Protein AF-A0A7X7T3J8-F1 (afdb_monomer)

Sequence (67 aa):
MTVRHEPPCPVCGHTLRWEGEEERFCCQGPARHAFVSEGWGAERVLVLVGAVADPTVEALSRWSWPE

Foldseek 3Di:
DPPDDFAADPVPRATWDQDPVVQWTWGPDPFTWIWHWDDDDQQIKTWTPATNVDRPPHTDDIGGDDD

Secondary structure (DSSP, 8-state):
------PBPTTT-PBEEEETTTTEEEE-STT--EEEEES-GGG-EEEEEE-SS-TT--S--EEEPP-

Nearest PDB structures (foldseek):
  7bf9-assembly1_AAA-2  TM=5.343E-01  e=5.423E+00  Bos taurus
  5hte-assembly1_A-2  TM=5.409E-01  e=5.423E+00  Bos taurus
  5nuk-assembly1_A-2  TM=5.830E-01  e=6.413E+00  Bos taurus
  8gqq-assembly1_A  TM=4.786E-01  e=8.481E+00  Dictyostelium discoideum AX3

Radius of gyration: 11.13 Å; Cα contacts (8 Å, |Δi|>4): 125; chains: 1; bounding box: 28×29×20 Å

pLDDT: mean 79.99, std 12.68, range [40.53, 91.31]

Mean predicted aligned error: 6.2 Å

Solvent-accessible surface area (backbone atoms only — not comparable to full-atom values): 3989 Å² total; per-residue (Å²): 132,85,83,73,83,61,38,57,29,93,87,78,63,34,53,23,43,79,40,78,94,73,69,30,32,38,27,76,43,96,47,39,39,30,25,36,75,48,76,58,83,94,65,20,25,40,33,41,66,32,26,74,77,41,82,78,48,69,69,75,59,73,39,72,56,67,128

Structure (mmCIF, N/CA/C/O backbone):
data_AF-A0A7X7T3J8-F1
#
_entry.id   AF-A0A7X7T3J8-F1
#
loop_
_atom_site.group_PDB
_atom_site.id
_atom_site.type_symbol
_atom_site.label_atom_id
_atom_site.label_alt_id
_atom_site.label_comp_id
_atom_site.label_asym_id
_atom_site.label_entity_id
_atom_site.label_seq_id
_atom_site.pdbx_PDB_ins_code
_atom_site.Cartn_x
_atom_site.Cartn_y
_atom_site.Cartn_z
_atom_site.occupancy
_atom_site.B_iso_or_equiv
_atom_site.auth_seq_id
_atom_site.auth_comp_id
_atom_site.auth_asym_id
_atom_site.auth_atom_id
_atom_site.pdbx_PDB_model_num
ATOM 1 N N . MET A 1 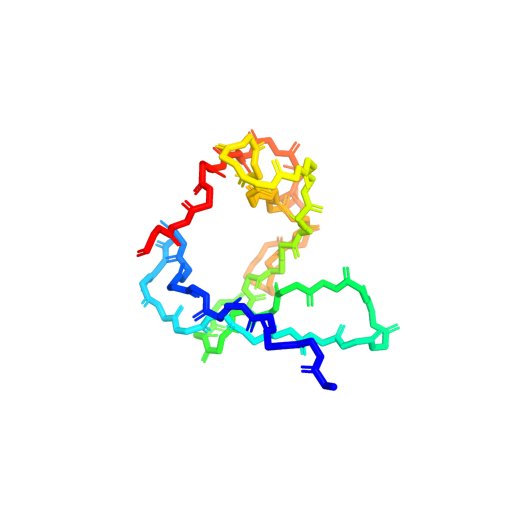1 ? 21.588 8.237 1.721 1.00 40.53 1 MET A N 1
ATOM 2 C CA . MET A 1 1 ? 20.558 7.261 2.130 1.00 40.53 1 MET A CA 1
ATOM 3 C C . MET A 1 1 ? 19.209 7.927 1.937 1.00 40.53 1 MET A C 1
ATOM 5 O O . MET A 1 1 ? 18.886 8.840 2.684 1.00 40.53 1 MET A O 1
ATOM 9 N N . THR A 1 2 ? 18.482 7.589 0.876 1.00 48.34 2 THR A N 1
ATOM 10 C CA . THR A 1 2 ? 17.132 8.115 0.635 1.00 48.34 2 THR A CA 1
ATOM 11 C C . THR A 1 2 ? 16.198 7.440 1.632 1.00 48.34 2 THR A C 1
ATOM 13 O O . THR A 1 2 ? 15.934 6.247 1.510 1.00 48.34 2 THR A O 1
ATOM 16 N N . VAL A 1 3 ? 15.754 8.174 2.653 1.00 53.22 3 VAL A N 1
ATOM 17 C CA . VAL A 1 3 ? 14.735 7.690 3.591 1.00 53.22 3 VAL A CA 1
ATOM 18 C C . VAL A 1 3 ? 13.436 7.572 2.796 1.00 53.22 3 VAL A C 1
ATOM 20 O O . VAL A 1 3 ? 12.784 8.571 2.504 1.00 53.22 3 VAL A O 1
ATOM 23 N N . ARG A 1 4 ? 13.102 6.360 2.345 1.00 65.38 4 ARG A N 1
ATOM 24 C CA . ARG A 1 4 ? 11.779 6.084 1.782 1.00 65.38 4 ARG A CA 1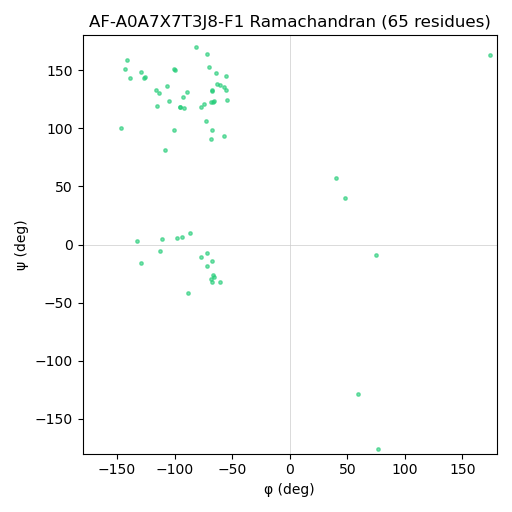
ATOM 25 C C . ARG A 1 4 ? 10.821 6.032 2.967 1.00 65.38 4 ARG A C 1
ATOM 27 O O . ARG A 1 4 ? 11.045 5.248 3.879 1.00 65.38 4 ARG A O 1
ATOM 34 N N . HIS A 1 5 ? 9.803 6.891 2.971 1.00 73.62 5 HIS A N 1
ATOM 35 C CA . HIS A 1 5 ? 8.726 6.794 3.953 1.00 73.62 5 HIS A CA 1
ATOM 36 C C . HIS A 1 5 ? 8.101 5.395 3.844 1.00 73.62 5 HIS A C 1
ATOM 38 O O . HIS A 1 5 ? 7.901 4.903 2.731 1.00 73.62 5 HIS A O 1
ATOM 44 N N . GLU A 1 6 ? 7.854 4.746 4.973 1.00 85.31 6 GLU A N 1
ATOM 45 C CA . GLU A 1 6 ? 7.254 3.414 5.073 1.00 85.31 6 GLU A CA 1
ATOM 46 C C . GLU A 1 6 ? 5.831 3.583 5.614 1.00 85.31 6 GLU A C 1
ATOM 48 O O . GLU A 1 6 ? 5.614 3.509 6.825 1.00 85.31 6 GLU A O 1
ATOM 53 N N . PRO A 1 7 ? 4.860 3.923 4.746 1.00 85.50 7 PRO A N 1
ATOM 54 C CA . PRO A 1 7 ? 3.534 4.301 5.196 1.00 85.50 7 PRO A CA 1
ATOM 55 C C . PRO A 1 7 ? 2.745 3.089 5.715 1.00 85.50 7 PRO A C 1
ATOM 57 O O . PRO A 1 7 ? 3.088 1.935 5.433 1.00 85.50 7 PRO A O 1
ATOM 60 N N . PRO A 1 8 ? 1.648 3.311 6.452 1.00 90.19 8 PRO A N 1
ATOM 61 C CA . PRO A 1 8 ? 0.710 2.244 6.759 1.00 90.19 8 PRO A CA 1
ATOM 62 C C . PRO A 1 8 ? 0.048 1.706 5.482 1.00 90.19 8 PRO A C 1
ATOM 64 O O . PRO A 1 8 ? -0.209 2.424 4.517 1.00 90.19 8 PRO A O 1
ATOM 67 N N . CYS A 1 9 ? -0.263 0.417 5.490 1.00 89.31 9 CYS A N 1
ATOM 68 C CA . CYS A 1 9 ? -0.990 -0.257 4.431 1.00 89.31 9 CYS A CA 1
ATOM 69 C C . CYS A 1 9 ? -2.419 0.296 4.372 1.00 89.31 9 CYS A C 1
ATOM 71 O O . CYS A 1 9 ? -3.139 0.181 5.366 1.00 89.31 9 CYS A O 1
ATOM 73 N N . PRO A 1 10 ? -2.884 0.816 3.226 1.00 87.19 10 PRO A N 1
ATOM 74 C CA . PRO A 1 10 ? -4.228 1.381 3.123 1.00 87.19 10 PRO A CA 1
ATOM 75 C C . PRO A 1 10 ? -5.342 0.328 3.249 1.00 87.19 10 PRO A C 1
ATOM 77 O O . PRO A 1 10 ? -6.498 0.680 3.456 1.00 87.19 10 PRO A O 1
ATOM 80 N N . VAL A 1 11 ? -5.009 -0.964 3.136 1.00 86.75 11 VAL A N 1
ATOM 81 C CA . VAL A 1 11 ? -5.978 -2.068 3.222 1.00 86.75 11 VAL A CA 1
ATOM 82 C C . VAL A 1 11 ? -6.187 -2.541 4.662 1.00 86.75 11 VAL A C 1
ATOM 84 O O . VAL A 1 11 ? -7.311 -2.824 5.060 1.00 86.75 11 VAL A O 1
ATOM 87 N N . CYS A 1 12 ? -5.115 -2.658 5.450 1.00 87.44 12 CYS A N 1
ATOM 88 C CA . CYS A 1 12 ? -5.177 -3.264 6.787 1.00 87.44 12 CYS A CA 1
ATOM 89 C C . CYS A 1 12 ? -4.471 -2.466 7.893 1.00 87.44 12 CYS A C 1
ATOM 91 O O . CYS A 1 12 ? -4.392 -2.942 9.021 1.00 87.44 12 CYS A O 1
ATOM 93 N N . GLY A 1 13 ? -3.920 -1.288 7.594 1.00 87.69 13 GLY A N 1
ATOM 94 C CA . GLY A 1 13 ? -3.269 -0.398 8.564 1.00 87.69 13 GLY A CA 1
ATOM 95 C C . GLY A 1 13 ? -1.879 -0.832 9.047 1.00 87.69 13 GLY A C 1
ATOM 96 O O . GLY A 1 13 ? -1.192 -0.049 9.694 1.00 87.69 13 GLY A O 1
ATOM 97 N N . HIS A 1 14 ? -1.426 -2.046 8.726 1.00 90.75 14 HIS A N 1
ATOM 98 C CA . HIS A 1 14 ? -0.085 -2.527 9.086 1.00 90.75 14 HIS A CA 1
ATOM 99 C C . HIS A 1 14 ? 1.025 -1.819 8.304 1.00 90.75 14 HIS A C 1
ATOM 101 O O . HIS A 1 14 ? 0.821 -1.439 7.157 1.00 90.75 14 HIS A O 1
ATOM 107 N N . THR A 1 15 ? 2.229 -1.729 8.867 1.00 90.88 15 THR A N 1
ATOM 108 C CA . THR A 1 15 ? 3.392 -1.105 8.216 1.00 90.88 15 THR A CA 1
ATOM 109 C C . THR A 1 15 ? 3.704 -1.722 6.848 1.00 90.88 15 THR A C 1
ATOM 111 O O . THR A 1 15 ? 3.760 -2.952 6.701 1.00 90.88 15 THR A O 1
ATOM 114 N N . LEU A 1 16 ? 3.926 -0.863 5.850 1.00 90.50 16 LEU A N 1
ATOM 115 C CA . LEU A 1 16 ? 4.518 -1.241 4.571 1.00 90.50 16 LEU A CA 1
ATOM 116 C C . LEU A 1 16 ? 6.032 -1.122 4.656 1.00 90.50 16 LEU A C 1
ATOM 118 O O . LEU A 1 16 ? 6.549 -0.086 5.052 1.00 90.50 16 LEU A O 1
ATOM 122 N N . ARG A 1 17 ? 6.734 -2.165 4.227 1.00 90.75 17 ARG A N 1
ATOM 123 C CA . ARG A 1 17 ? 8.191 -2.171 4.131 1.00 90.75 17 ARG A CA 1
ATOM 124 C C . ARG A 1 17 ? 8.617 -2.089 2.679 1.00 90.75 17 ARG A C 1
ATOM 126 O O . ARG A 1 17 ? 8.03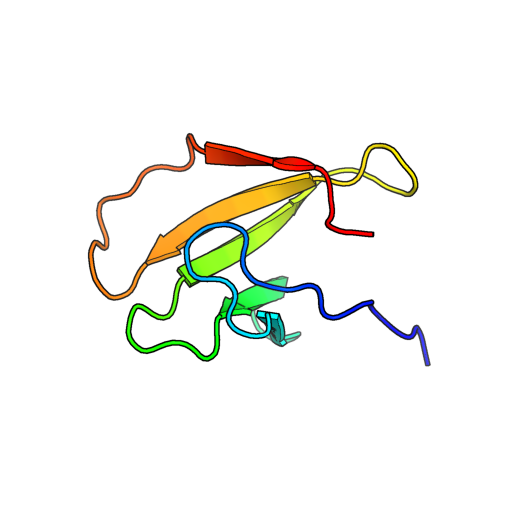7 -2.782 1.844 1.00 90.75 17 ARG A O 1
ATOM 133 N N . TRP A 1 18 ? 9.611 -1.265 2.369 1.00 89.12 18 TRP A N 1
ATOM 134 C CA . TRP A 1 18 ? 10.186 -1.258 1.023 1.00 89.12 18 TRP A CA 1
ATOM 135 C C . TRP A 1 18 ? 11.128 -2.451 0.828 1.00 89.12 18 TRP A C 1
ATOM 137 O O . TRP A 1 18 ? 12.169 -2.536 1.481 1.00 89.12 18 TRP A O 1
ATOM 147 N N . GLU A 1 19 ? 10.798 -3.324 -0.119 1.00 88.62 19 GLU A N 1
ATOM 148 C CA . GLU A 1 19 ? 11.620 -4.461 -0.527 1.00 88.62 19 GLU A CA 1
ATOM 149 C C . GLU A 1 19 ? 12.344 -4.085 -1.827 1.00 88.62 19 GLU A C 1
ATOM 151 O O . GLU A 1 19 ? 11.773 -4.101 -2.919 1.00 88.62 19 GLU A O 1
ATOM 156 N N . GLY A 1 20 ? 13.610 -3.674 -1.704 1.00 83.44 20 GLY A N 1
ATOM 157 C CA . GLY A 1 20 ? 14.376 -3.108 -2.818 1.00 83.44 20 GLY A CA 1
ATOM 158 C C . GLY A 1 20 ? 14.698 -4.082 -3.950 1.00 83.44 20 GLY A C 1
ATOM 159 O O . GLY A 1 20 ? 14.852 -3.636 -5.079 1.00 83.44 20 GLY A O 1
ATOM 160 N N .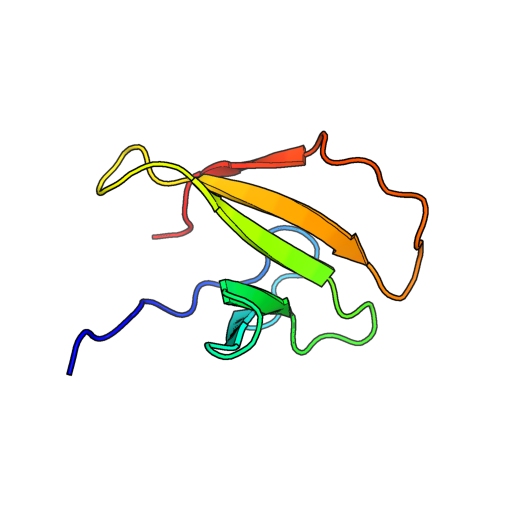 GLU A 1 21 ? 14.766 -5.383 -3.667 1.00 83.06 21 GLU A N 1
ATOM 161 C CA . GLU A 1 21 ? 15.017 -6.424 -4.676 1.00 83.06 21 GLU A CA 1
ATOM 162 C C . GLU A 1 21 ? 13.852 -6.583 -5.657 1.00 83.06 21 GLU A C 1
ATOM 164 O O . GLU A 1 21 ? 14.056 -6.925 -6.817 1.00 83.06 21 GLU A O 1
ATOM 169 N N . GLU A 1 22 ? 12.634 -6.303 -5.198 1.00 80.75 22 GLU A N 1
ATOM 170 C CA . GLU A 1 22 ? 11.400 -6.490 -5.965 1.00 80.75 22 GLU A CA 1
ATOM 171 C C . GLU A 1 22 ? 10.747 -5.156 -6.357 1.00 80.75 22 GLU A C 1
ATOM 173 O O . GLU A 1 22 ? 9.636 -5.139 -6.883 1.00 80.75 22 GLU A O 1
ATOM 178 N N . GLU A 1 23 ? 11.416 -4.040 -6.050 1.00 87.19 23 GLU A N 1
ATOM 179 C CA . GLU A 1 23 ? 10.965 -2.666 -6.291 1.00 87.19 23 GLU A CA 1
ATOM 180 C C . GLU A 1 23 ? 9.516 -2.397 -5.841 1.00 87.19 23 GLU A C 1
ATOM 182 O O . GLU A 1 23 ? 8.756 -1.672 -6.492 1.00 87.19 23 GLU A O 1
ATOM 187 N N . ARG A 1 24 ? 9.129 -2.957 -4.687 1.00 88.81 24 ARG A N 1
ATOM 188 C CA . ARG A 1 24 ? 7.754 -2.890 -4.167 1.00 88.81 24 ARG A CA 1
ATOM 189 C C . ARG A 1 24 ? 7.685 -2.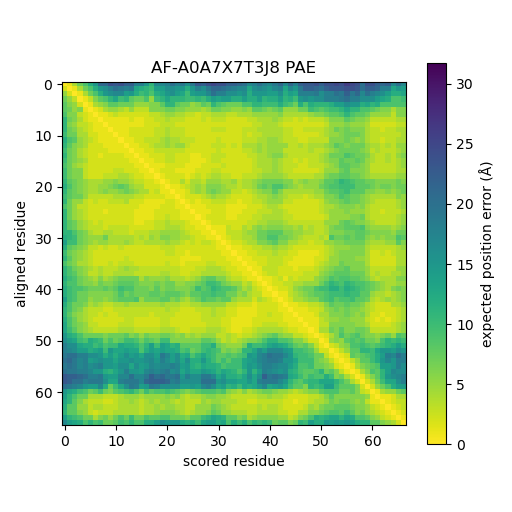698 -2.653 1.00 88.81 24 ARG A C 1
ATOM 191 O O . ARG A 1 24 ? 8.613 -2.997 -1.910 1.00 88.81 24 ARG A O 1
ATOM 198 N N . PHE A 1 25 ? 6.547 -2.198 -2.191 1.00 90.12 25 PHE A N 1
ATOM 199 C CA . PHE A 1 25 ? 6.164 -2.096 -0.789 1.00 90.12 25 PHE A CA 1
ATOM 200 C C . PHE A 1 25 ? 5.390 -3.338 -0.360 1.00 90.12 25 PHE A C 1
ATOM 202 O O . PHE A 1 25 ? 4.289 -3.583 -0.844 1.00 90.12 25 PHE A O 1
ATOM 209 N N . CYS A 1 26 ? 5.929 -4.091 0.589 1.00 89.81 26 CYS A N 1
ATOM 210 C CA . CYS A 1 26 ? 5.300 -5.284 1.134 1.00 89.81 26 CYS A CA 1
ATOM 211 C C . CYS A 1 26 ? 4.738 -5.009 2.529 1.00 89.81 26 CYS A C 1
ATOM 213 O O . CYS A 1 26 ? 5.448 -4.615 3.459 1.00 89.81 26 CYS A O 1
ATOM 215 N N . CYS A 1 27 ? 3.444 -5.253 2.687 1.00 91.31 27 CYS A N 1
ATOM 216 C CA . CYS A 1 27 ? 2.755 -5.199 3.962 1.00 91.31 27 CYS A CA 1
ATOM 217 C C . CYS A 1 27 ? 3.235 -6.318 4.885 1.00 91.31 27 CYS A C 1
ATOM 219 O O . CYS A 1 27 ? 3.280 -7.486 4.501 1.00 91.31 27 CYS A O 1
ATOM 221 N N . GLN A 1 28 ? 3.522 -5.951 6.133 1.00 91.00 28 GLN A N 1
ATOM 222 C CA . GLN A 1 28 ? 3.937 -6.877 7.192 1.00 91.00 28 GLN A CA 1
ATOM 223 C C . GLN A 1 28 ? 2.747 -7.510 7.940 1.00 91.00 28 GLN A C 1
ATOM 225 O O . GLN A 1 28 ? 2.917 -8.138 8.981 1.00 91.00 28 GLN A O 1
ATOM 230 N N . GLY A 1 29 ? 1.526 -7.325 7.431 1.00 87.31 29 GLY A N 1
ATOM 231 C CA . GLY A 1 29 ? 0.322 -7.980 7.935 1.00 87.31 29 GLY A CA 1
ATOM 232 C C . GLY A 1 29 ? 0.153 -9.409 7.394 1.00 87.31 29 GLY A C 1
ATOM 233 O O . GLY A 1 29 ? 0.819 -9.798 6.432 1.00 87.31 29 GLY A O 1
ATOM 234 N N . PRO A 1 30 ? -0.794 -10.187 7.945 1.00 83.56 30 PRO A N 1
ATOM 235 C CA . PRO A 1 30 ? -0.997 -11.597 7.588 1.00 83.56 30 PRO A CA 1
ATOM 236 C C . PRO A 1 30 ? -1.352 -11.818 6.109 1.00 83.56 30 PRO A C 1
ATOM 238 O O . PRO A 1 30 ? -0.945 -12.812 5.521 1.00 83.56 30 PRO A O 1
ATOM 241 N N . ALA A 1 31 ? -2.057 -10.869 5.486 1.00 79.94 31 ALA A N 1
ATOM 242 C CA . ALA A 1 31 ? -2.439 -10.933 4.073 1.00 79.94 31 ALA A CA 1
ATOM 243 C C . ALA A 1 31 ? -1.294 -10.591 3.094 1.00 79.94 31 ALA A C 1
ATOM 245 O O . ALA A 1 31 ? -1.448 -10.800 1.890 1.00 79.94 31 ALA A O 1
ATOM 246 N N . ARG A 1 32 ? -0.164 -10.058 3.596 1.00 85.06 32 ARG A N 1
ATOM 247 C CA . ARG A 1 32 ? 1.042 -9.675 2.833 1.00 85.06 32 ARG A CA 1
ATOM 248 C C . ARG A 1 32 ? 0.734 -9.009 1.482 1.00 85.06 32 ARG A C 1
ATOM 250 O O . ARG A 1 32 ? 1.152 -9.480 0.430 1.00 85.06 32 ARG A O 1
ATOM 257 N N . HIS A 1 33 ? -0.027 -7.917 1.521 1.00 88.25 33 HIS A N 1
ATOM 258 C CA . HIS A 1 33 ? -0.286 -7.071 0.354 1.00 88.25 33 HIS A CA 1
ATOM 259 C C . HIS A 1 33 ? 1.017 -6.486 -0.210 1.00 88.25 33 HIS A C 1
ATOM 261 O O . HIS A 1 33 ? 1.853 -6.009 0.556 1.00 88.25 33 HIS A O 1
ATOM 267 N N . ALA A 1 34 ? 1.165 -6.476 -1.528 1.00 88.56 34 ALA A N 1
ATOM 268 C CA . ALA A 1 34 ? 2.288 -5.894 -2.246 1.00 88.56 34 ALA A CA 1
ATOM 269 C C . ALA A 1 34 ? 1.810 -4.698 -3.073 1.00 88.56 34 ALA A C 1
ATOM 271 O O . ALA A 1 34 ? 0.842 -4.805 -3.824 1.00 88.56 34 ALA A O 1
ATOM 272 N N . PHE A 1 35 ? 2.499 -3.567 -2.958 1.00 89.81 35 PHE A N 1
ATOM 273 C CA . PHE A 1 35 ? 2.170 -2.330 -3.655 1.00 89.81 35 PHE A CA 1
ATOM 274 C C . PHE A 1 35 ? 3.370 -1.811 -4.434 1.00 89.81 35 PHE A C 1
ATOM 276 O O . PHE A 1 35 ? 4.491 -1.854 -3.941 1.00 89.81 35 PHE A O 1
ATOM 283 N N . VAL A 1 36 ? 3.147 -1.229 -5.604 1.00 89.31 36 VAL A N 1
ATOM 284 C CA . VAL A 1 36 ? 4.150 -0.377 -6.257 1.00 89.31 36 VAL A CA 1
ATOM 285 C C . VAL A 1 36 ? 3.809 1.080 -5.993 1.00 89.31 36 VAL A C 1
ATOM 287 O O . VAL A 1 36 ? 2.641 1.425 -5.807 1.00 89.31 36 VAL A O 1
ATOM 290 N N . SER A 1 37 ? 4.826 1.940 -5.939 1.00 88.12 37 SER A N 1
ATOM 291 C CA . SER A 1 37 ? 4.583 3.379 -5.903 1.00 88.12 37 SER A CA 1
ATOM 292 C C . SER A 1 37 ? 4.672 3.958 -7.305 1.00 88.12 37 SER A C 1
ATOM 294 O O . SER A 1 37 ? 5.748 3.907 -7.899 1.00 88.12 37 SER A O 1
ATOM 296 N N . GLU A 1 38 ? 3.582 4.537 -7.796 1.00 87.56 38 GLU A N 1
ATOM 297 C CA . GLU A 1 38 ? 3.570 5.325 -9.031 1.00 87.56 38 GLU A CA 1
ATOM 298 C C . GLU A 1 38 ? 3.590 6.825 -8.690 1.00 87.56 38 GLU A C 1
ATOM 300 O O . GLU A 1 38 ? 3.099 7.235 -7.638 1.00 87.56 38 GLU A O 1
ATOM 305 N N . GLY A 1 39 ? 4.159 7.654 -9.569 1.00 85.88 39 GLY A N 1
ATOM 306 C CA . GLY A 1 39 ? 4.237 9.104 -9.361 1.00 85.88 39 GLY A CA 1
ATOM 307 C C . GLY A 1 39 ? 5.310 9.553 -8.358 1.00 85.88 39 GLY A C 1
ATOM 308 O O . GLY A 1 39 ? 6.113 8.762 -7.856 1.00 85.88 39 GLY A O 1
ATOM 309 N N . TRP A 1 40 ? 5.340 10.861 -8.090 1.00 79.69 40 TRP A N 1
ATOM 310 C CA . TRP A 1 40 ? 6.372 11.521 -7.283 1.00 79.69 40 TRP A CA 1
ATOM 311 C C . TRP A 1 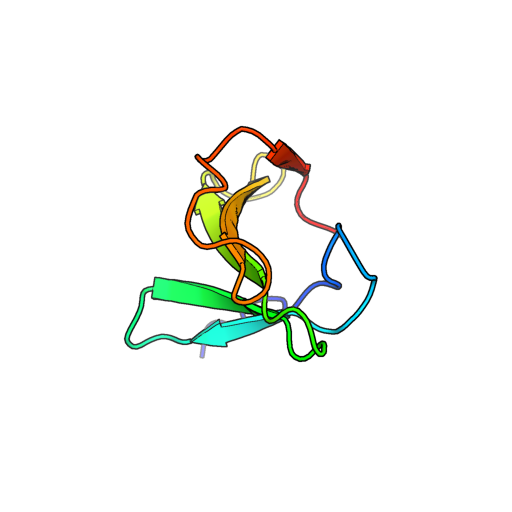40 ? 5.759 12.636 -6.426 1.00 79.69 40 TRP A C 1
ATOM 313 O O . TRP A 1 40 ? 4.772 13.256 -6.813 1.00 79.69 40 TRP A O 1
ATOM 323 N N . GLY A 1 41 ? 6.360 12.919 -5.264 1.00 81.50 41 GLY A N 1
ATOM 324 C CA . GLY A 1 41 ? 5.911 14.002 -4.382 1.00 81.50 41 GLY A CA 1
ATOM 325 C C . GLY A 1 41 ? 4.459 13.831 -3.919 1.00 81.50 41 GLY A C 1
ATOM 326 O O . GLY A 1 41 ? 4.094 12.763 -3.435 1.00 81.50 41 GLY A O 1
ATOM 327 N N . ALA A 1 42 ? 3.648 14.880 -4.081 1.00 78.88 42 ALA A N 1
ATOM 328 C CA . ALA A 1 42 ? 2.234 14.909 -3.688 1.00 78.88 42 ALA A CA 1
ATOM 329 C C . ALA A 1 42 ? 1.316 14.053 -4.582 1.00 78.88 42 ALA A C 1
ATOM 331 O O . ALA A 1 42 ? 0.212 13.708 -4.177 1.00 78.88 42 ALA A O 1
ATOM 332 N N . GLU A 1 43 ? 1.767 13.690 -5.786 1.00 83.31 43 GLU A N 1
ATOM 333 C CA . GLU A 1 43 ? 1.016 12.840 -6.723 1.00 83.31 43 GLU A CA 1
ATOM 334 C C . GLU A 1 43 ? 1.387 11.360 -6.588 1.00 83.31 43 GLU A C 1
ATOM 336 O O . GLU A 1 43 ? 0.978 10.521 -7.390 1.00 83.31 43 GLU A O 1
ATOM 341 N N . ARG A 1 44 ? 2.210 11.026 -5.590 1.00 87.81 44 ARG A N 1
ATOM 342 C CA . ARG A 1 44 ? 2.622 9.653 -5.352 1.00 87.81 44 ARG A CA 1
ATOM 343 C C . ARG A 1 44 ? 1.419 8.828 -4.897 1.00 87.81 44 ARG A C 1
ATOM 345 O O . ARG A 1 44 ? 0.690 9.223 -3.988 1.00 87.81 44 ARG A O 1
ATOM 352 N N . VAL A 1 45 ? 1.240 7.659 -5.500 1.00 89.00 45 VAL A N 1
ATOM 353 C CA . VAL A 1 45 ? 0.160 6.721 -5.177 1.00 89.00 45 VAL A CA 1
ATOM 354 C C . VAL A 1 45 ? 0.709 5.322 -4.928 1.00 89.00 45 VAL A C 1
ATOM 356 O O . VAL A 1 45 ? 1.710 4.919 -5.519 1.00 89.00 45 VAL A O 1
ATOM 359 N N . LEU A 1 46 ? 0.050 4.576 -4.046 1.00 89.25 46 LEU A N 1
ATOM 360 C CA . LEU A 1 46 ? 0.248 3.143 -3.860 1.00 89.25 46 LEU A CA 1
ATOM 361 C C . LEU A 1 46 ? -0.742 2.388 -4.740 1.00 89.25 46 LEU A C 1
ATOM 363 O O . LEU A 1 46 ? -1.951 2.613 -4.658 1.00 89.25 46 LEU A O 1
ATOM 367 N N . VAL A 1 47 ? -0.231 1.466 -5.545 1.00 89.31 47 VAL A N 1
ATOM 368 C CA . VAL A 1 47 ? -1.036 0.598 -6.407 1.00 89.31 47 VAL A CA 1
ATOM 369 C C . VAL A 1 47 ? -0.854 -0.829 -5.943 1.00 89.31 47 VAL A C 1
ATOM 371 O O . VAL A 1 47 ? 0.270 -1.324 -5.923 1.00 89.31 47 VAL A O 1
ATOM 374 N N . LEU A 1 48 ? -1.944 -1.478 -5.538 1.00 89.12 48 LEU A N 1
ATOM 375 C CA . LEU A 1 48 ? -1.904 -2.879 -5.125 1.00 89.12 48 LEU A CA 1
ATOM 376 C C . LEU A 1 48 ? -1.606 -3.749 -6.347 1.00 89.12 48 LEU A C 1
ATOM 378 O O . LEU A 1 48 ? -2.344 -3.705 -7.324 1.00 89.12 48 LEU A O 1
ATOM 382 N N . VAL A 1 49 ? -0.532 -4.528 -6.280 1.00 86.31 49 VAL A N 1
ATOM 383 C CA . VAL A 1 49 ? -0.091 -5.436 -7.353 1.00 86.31 49 VAL A CA 1
ATOM 384 C C . VAL A 1 49 ? -0.207 -6.907 -6.966 1.00 86.31 49 VAL A C 1
ATOM 386 O O . VAL A 1 49 ? 0.040 -7.781 -7.789 1.00 86.31 49 VAL A O 1
ATOM 389 N N . GLY A 1 50 ? -0.574 -7.197 -5.718 1.00 81.56 50 GLY A N 1
ATOM 390 C CA . GLY A 1 50 ? -0.885 -8.553 -5.287 1.00 81.56 50 GLY A CA 1
ATOM 391 C C . GLY A 1 50 ? -1.134 -8.661 -3.791 1.00 81.56 50 GLY A C 1
ATOM 392 O O . GLY A 1 50 ? -0.771 -7.781 -3.010 1.00 81.56 50 GLY A O 1
ATOM 393 N N . ALA A 1 51 ? -1.745 -9.764 -3.380 1.00 75.56 51 ALA A N 1
ATOM 394 C CA . ALA A 1 51 ? -1.905 -10.146 -1.986 1.00 75.56 51 ALA A CA 1
ATOM 395 C C . ALA A 1 51 ? -1.649 -11.648 -1.860 1.00 75.56 51 ALA A C 1
ATOM 397 O O . ALA A 1 51 ? -2.040 -12.414 -2.735 1.00 75.56 51 ALA A O 1
ATOM 398 N N . VAL A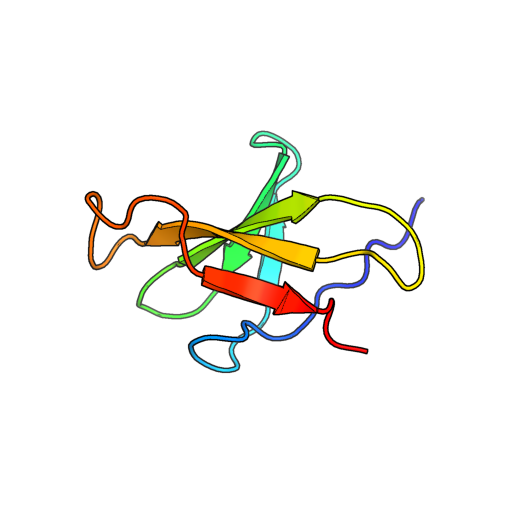 1 52 ? -1.029 -12.093 -0.765 1.00 66.56 52 VAL A N 1
ATOM 399 C CA . VAL A 1 52 ? -0.874 -13.539 -0.513 1.00 66.56 52 VAL A CA 1
ATOM 400 C C . VAL A 1 52 ? -2.234 -14.203 -0.281 1.00 66.56 52 VAL A C 1
ATOM 402 O O . VAL A 1 52 ? -2.394 -15.379 -0.589 1.00 66.56 52 VAL A O 1
ATOM 405 N N . ALA A 1 53 ? -3.216 -13.448 0.220 1.00 61.09 53 ALA A N 1
ATOM 406 C CA . ALA A 1 53 ? -4.584 -13.931 0.386 1.00 61.09 53 ALA A CA 1
ATOM 407 C C . ALA A 1 53 ? -5.302 -14.189 -0.954 1.00 61.09 53 ALA A C 1
ATOM 409 O O . ALA A 1 53 ? -6.075 -15.137 -1.036 1.00 61.09 53 ALA A O 1
ATOM 410 N N . ASP A 1 54 ? -4.994 -13.416 -2.003 1.00 59.09 54 ASP A N 1
ATOM 411 C CA . ASP A 1 54 ? -5.618 -13.542 -3.321 1.00 59.09 54 ASP A CA 1
ATOM 412 C C . ASP A 1 54 ? -4.614 -13.196 -4.443 1.00 59.09 54 ASP A C 1
ATOM 414 O O . ASP A 1 54 ? -4.390 -12.016 -4.746 1.00 59.09 54 ASP A O 1
ATOM 418 N N . PRO A 1 55 ? -4.016 -14.204 -5.108 1.00 57.53 55 PRO A N 1
ATOM 419 C CA . PRO A 1 55 ? -3.056 -13.992 -6.196 1.00 57.53 55 PRO A CA 1
ATOM 420 C C . PRO A 1 55 ? -3.707 -13.471 -7.489 1.00 57.53 55 PRO A C 1
ATOM 422 O O . PRO A 1 55 ? -3.002 -13.133 -8.434 1.00 57.53 55 PRO A O 1
ATOM 425 N N . THR A 1 56 ? -5.041 -13.414 -7.544 1.00 57.81 56 THR A N 1
ATOM 426 C CA . THR A 1 56 ? -5.832 -12.917 -8.680 1.00 57.81 56 THR A CA 1
ATOM 427 C C . THR A 1 56 ? -6.287 -11.471 -8.515 1.00 57.81 56 THR A C 1
ATOM 429 O O . THR A 1 56 ? -7.062 -10.994 -9.342 1.00 57.81 56 THR A O 1
ATOM 432 N N . VAL A 1 57 ? -5.862 -10.764 -7.459 1.00 58.25 57 VAL A N 1
ATOM 433 C CA . VAL A 1 57 ? -6.146 -9.328 -7.334 1.00 58.25 57 VAL A CA 1
ATOM 434 C C . VAL A 1 57 ? -5.352 -8.587 -8.407 1.00 58.25 57 VAL A C 1
ATOM 436 O O . VAL A 1 57 ? -4.199 -8.211 -8.210 1.00 58.25 57 VAL A O 1
ATOM 439 N N . GLU A 1 58 ? -5.982 -8.410 -9.567 1.00 52.19 58 GLU A N 1
ATOM 440 C CA . GLU A 1 58 ? -5.521 -7.489 -10.594 1.00 52.19 58 GLU A CA 1
ATOM 441 C C . GLU A 1 58 ? -5.559 -6.059 -10.051 1.00 52.19 58 GLU A C 1
ATOM 443 O O . GLU A 1 58 ? -6.478 -5.642 -9.339 1.00 52.19 58 GLU A O 1
ATO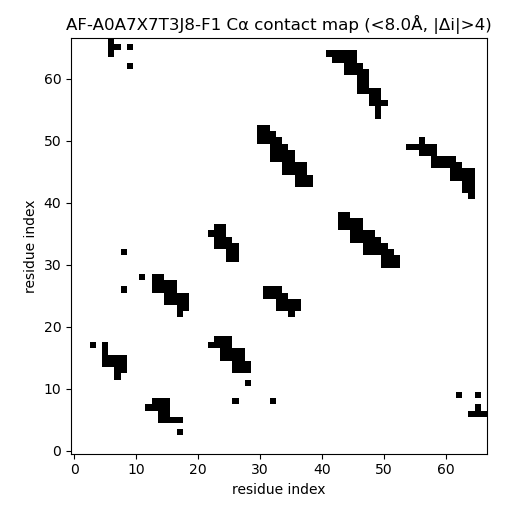M 448 N N . ALA A 1 59 ? -4.506 -5.322 -10.381 1.00 58.09 59 ALA A N 1
ATOM 449 C CA . ALA A 1 59 ? -4.229 -3.974 -9.929 1.00 58.09 59 ALA A CA 1
ATOM 450 C C . ALA A 1 59 ? -5.358 -2.997 -10.275 1.00 58.09 59 ALA A C 1
ATOM 452 O O . ALA A 1 59 ? -5.376 -2.418 -11.358 1.00 58.09 59 ALA A O 1
ATOM 453 N N . LEU A 1 60 ? -6.302 -2.785 -9.359 1.00 58.84 60 LEU A N 1
ATOM 454 C CA . LEU A 1 60 ? -7.367 -1.796 -9.566 1.00 58.84 60 LEU A CA 1
ATOM 455 C C . LEU A 1 60 ? -7.541 -0.824 -8.407 1.00 58.84 60 LEU A C 1
ATOM 457 O O . LEU A 1 60 ? -8.121 0.245 -8.591 1.00 58.84 60 LEU A O 1
ATOM 461 N N . SER A 1 61 ? -6.985 -1.131 -7.239 1.00 77.88 61 SER A N 1
ATOM 462 C CA . SER A 1 61 ? -7.065 -0.222 -6.106 1.00 77.88 61 SER A CA 1
ATOM 463 C C . SER A 1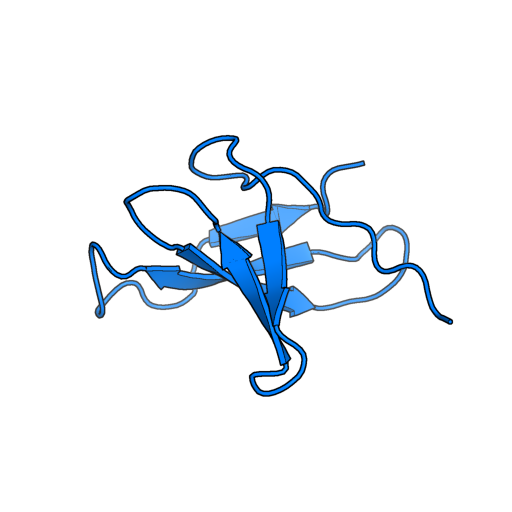 61 ? -5.811 0.645 -6.039 1.00 77.88 61 SER A C 1
ATOM 465 O O . SER A 1 61 ? -4.684 0.155 -5.913 1.00 77.88 61 SER A O 1
ATOM 467 N N . ARG A 1 62 ? -6.035 1.954 -6.169 1.00 86.94 62 ARG A N 1
ATOM 468 C CA . ARG A 1 62 ? -5.030 3.012 -6.086 1.00 86.94 62 ARG A CA 1
ATOM 469 C C . ARG A 1 62 ? -5.353 3.891 -4.889 1.00 86.94 62 ARG A C 1
ATOM 471 O O . ARG A 1 62 ? -6.497 4.314 -4.734 1.00 86.94 62 ARG A O 1
ATOM 478 N N . TRP A 1 63 ? -4.349 4.192 -4.079 1.00 87.12 63 TRP A N 1
ATOM 479 C CA . TRP A 1 63 ? -4.481 5.096 -2.939 1.00 87.12 63 TRP A CA 1
ATOM 480 C C . TRP A 1 63 ? -3.438 6.189 -3.026 1.00 87.12 63 TRP A C 1
ATOM 482 O O . TRP A 1 63 ? -2.300 5.925 -3.407 1.00 87.12 63 TRP A O 1
ATOM 492 N N . SER A 1 64 ? -3.803 7.401 -2.623 1.00 86.19 64 SER A N 1
ATOM 493 C CA . SER A 1 64 ? -2.820 8.448 -2.365 1.00 86.19 64 SER A CA 1
ATOM 494 C C . SER A 1 64 ? -1.795 7.960 -1.349 1.00 86.19 64 SER A C 1
ATOM 496 O O . SER A 1 64 ? -2.124 7.191 -0.439 1.00 86.19 64 SER A O 1
ATOM 498 N N . TRP A 1 65 ? -0.548 8.388 -1.523 1.00 81.38 65 TRP A N 1
ATOM 499 C CA . TRP A 1 65 ? 0.504 8.103 -0.566 1.00 81.38 65 TRP A CA 1
ATOM 500 C C . TRP A 1 65 ? 0.074 8.562 0.836 1.00 81.38 65 TRP A C 1
ATOM 502 O O . TRP A 1 65 ? -0.284 9.730 0.985 1.00 81.38 65 TRP A O 1
ATOM 512 N N . PRO A 1 66 ? 0.081 7.678 1.849 1.00 72.44 66 PRO A N 1
ATOM 513 C CA . PRO A 1 66 ? -0.254 8.085 3.206 1.00 72.44 66 PRO A CA 1
ATOM 514 C C . PRO A 1 66 ? 0.828 9.037 3.725 1.00 72.44 66 PRO A C 1
ATOM 516 O O . PRO A 1 66 ? 2.016 8.685 3.709 1.00 72.44 66 PRO A O 1
ATOM 519 N N . GLU A 1 67 ? 0.406 10.240 4.116 1.00 67.00 67 GLU A N 1
ATOM 520 C CA . GLU A 1 67 ? 1.250 11.254 4.763 1.00 67.00 67 GLU A CA 1
ATOM 521 C C . GLU A 1 67 ? 1.745 10.791 6.136 1.00 67.00 67 GLU A C 1
ATOM 523 O O . GLU A 1 67 ? 0.965 10.142 6.874 1.00 67.00 67 GLU A O 1
#